Protein AF-A0A936SJF3-F1 (afdb_monomer_lite)

Radius of gyration: 17.52 Å; chains: 1; bounding box: 38×44×36 Å

pLDDT: mean 81.4, std 14.0, range [30.28, 96.19]

Structure (mmCIF, N/CA/C/O backbone):
data_AF-A0A936SJF3-F1
#
_entry.id   AF-A0A936SJF3-F1
#
loop_
_atom_site.group_PDB
_atom_site.id
_atom_site.type_symbol
_atom_site.label_atom_id
_atom_site.label_alt_id
_atom_site.label_comp_id
_atom_site.label_asym_id
_atom_site.label_entity_id
_atom_site.label_seq_id
_atom_site.pdbx_PDB_ins_code
_atom_site.Cartn_x
_atom_site.Cartn_y
_atom_site.Cartn_z
_atom_site.occupancy
_atom_site.B_iso_or_equiv
_atom_site.auth_seq_id
_atom_site.auth_comp_id
_atom_site.auth_asym_id
_atom_site.auth_atom_id
_atom_site.pdbx_PDB_model_num
ATOM 1 N N . MET A 1 1 ? -18.896 26.587 4.505 1.00 31.50 1 MET A N 1
ATOM 2 C CA . MET A 1 1 ? -19.471 25.256 4.791 1.00 31.50 1 MET A CA 1
ATOM 3 C C . MET A 1 1 ? -19.386 24.424 3.521 1.00 31.50 1 MET A C 1
ATOM 5 O O . MET A 1 1 ? -20.213 24.621 2.646 1.00 31.50 1 MET A O 1
ATOM 9 N N . ASN A 1 2 ? -18.378 23.556 3.400 1.00 30.28 2 ASN A N 1
ATOM 10 C CA . ASN A 1 2 ? -18.338 22.512 2.372 1.00 30.28 2 ASN A CA 1
ATOM 11 C C . ASN A 1 2 ? -18.567 21.180 3.083 1.00 30.28 2 ASN A C 1
ATOM 13 O O . ASN A 1 2 ? -17.632 20.561 3.577 1.00 30.28 2 ASN A O 1
ATOM 17 N N . THR A 1 3 ? -19.829 20.779 3.193 1.00 36.16 3 THR A N 1
ATOM 18 C CA . THR A 1 3 ? -20.224 19.431 3.602 1.00 36.16 3 THR A CA 1
ATOM 19 C C . THR A 1 3 ? -19.995 18.486 2.426 1.00 36.16 3 THR A C 1
ATOM 21 O O . THR A 1 3 ? -20.942 18.083 1.754 1.00 36.16 3 THR A O 1
ATOM 24 N N . GLU A 1 4 ? -18.743 18.139 2.138 1.00 45.94 4 GLU A N 1
ATOM 25 C CA . GLU A 1 4 ? -18.493 16.900 1.409 1.00 45.94 4 GLU A CA 1
ATOM 26 C C . GLU A 1 4 ? -18.591 15.764 2.426 1.00 45.94 4 GLU A C 1
ATOM 28 O O . GLU A 1 4 ? -17.613 15.376 3.058 1.00 45.94 4 GLU A O 1
ATOM 33 N N . THR A 1 5 ? -19.797 15.222 2.615 1.00 46.81 5 THR A N 1
ATOM 34 C CA . THR A 1 5 ? -19.944 13.845 3.096 1.00 46.81 5 THR A CA 1
ATOM 35 C C . THR A 1 5 ? -19.202 12.962 2.102 1.00 46.81 5 THR A C 1
ATOM 37 O O . THR A 1 5 ? -19.751 12.602 1.059 1.00 46.81 5 THR A O 1
ATOM 40 N N . GLY A 1 6 ? -17.920 12.713 2.374 1.00 57.00 6 GLY A N 1
ATOM 41 C CA . GLY A 1 6 ? -17.017 12.030 1.463 1.00 57.00 6 GLY A CA 1
ATOM 42 C C . GLY A 1 6 ? -17.591 10.671 1.103 1.00 57.00 6 GLY A C 1
ATOM 43 O O . GLY A 1 6 ? -17.626 9.751 1.923 1.00 57.00 6 GLY A O 1
ATOM 44 N N . LYS A 1 7 ? -18.074 10.532 -0.132 1.00 72.25 7 LYS A N 1
ATOM 45 C CA . LYS A 1 7 ? -18.471 9.235 -0.660 1.00 72.25 7 LYS A CA 1
ATOM 46 C C . LYS A 1 7 ? -17.202 8.394 -0.726 1.00 72.25 7 LYS A C 1
ATOM 48 O O . LYS A 1 7 ? -16.314 8.684 -1.522 1.00 72.25 7 LYS A O 1
ATOM 53 N N . LEU A 1 8 ? -17.118 7.357 0.112 1.00 75.00 8 LEU A N 1
ATOM 54 C CA . LEU A 1 8 ? 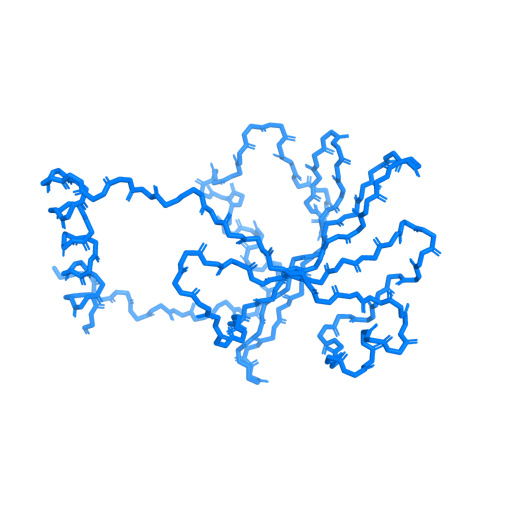-16.037 6.382 -0.007 1.00 75.00 8 LEU A CA 1
ATOM 55 C C . LEU A 1 8 ? -16.009 5.858 -1.452 1.00 75.00 8 LEU A C 1
ATOM 57 O O . LEU A 1 8 ? -17.088 5.568 -1.995 1.00 75.00 8 LEU A O 1
ATOM 61 N N . PRO A 1 9 ? -14.824 5.737 -2.067 1.00 80.56 9 PRO A N 1
ATOM 62 C CA . PRO A 1 9 ? -14.704 5.244 -3.430 1.00 80.56 9 PRO A CA 1
ATOM 63 C C . PRO A 1 9 ? -15.291 3.831 -3.548 1.00 80.56 9 PRO A C 1
ATOM 65 O O . PRO A 1 9 ? -15.347 3.070 -2.582 1.00 80.56 9 PRO A O 1
ATOM 68 N N . GLY A 1 10 ? -15.779 3.478 -4.733 1.00 83.31 10 GLY A N 1
ATOM 69 C CA . GLY A 1 10 ? -16.343 2.162 -5.015 1.00 83.31 10 GLY A CA 1
ATOM 70 C C . GLY A 1 10 ? -15.296 1.114 -5.389 1.00 83.31 10 GLY A C 1
ATOM 71 O O . GLY A 1 10 ? -15.541 -0.074 -5.212 1.00 83.31 10 GLY A O 1
ATOM 72 N N . SER A 1 11 ? -14.133 1.526 -5.906 1.00 86.62 11 SER A N 1
ATOM 73 C CA . SER A 1 11 ? -13.095 0.610 -6.400 1.00 86.62 11 SER A CA 1
ATOM 74 C C . SER A 1 11 ? -11.712 1.264 -6.489 1.00 86.62 11 SER A C 1
ATOM 76 O O . SER A 1 11 ? -11.588 2.490 -6.487 1.00 86.62 11 SER A O 1
ATOM 78 N N . VAL A 1 12 ? -10.667 0.444 -6.656 1.00 87.19 12 VAL A N 1
ATOM 79 C CA . VAL A 1 12 ? -9.304 0.912 -6.984 1.00 87.19 12 VAL A CA 1
ATOM 80 C C . VAL A 1 12 ? -9.289 1.732 -8.282 1.00 87.19 12 VAL A C 1
ATOM 82 O O . VAL A 1 12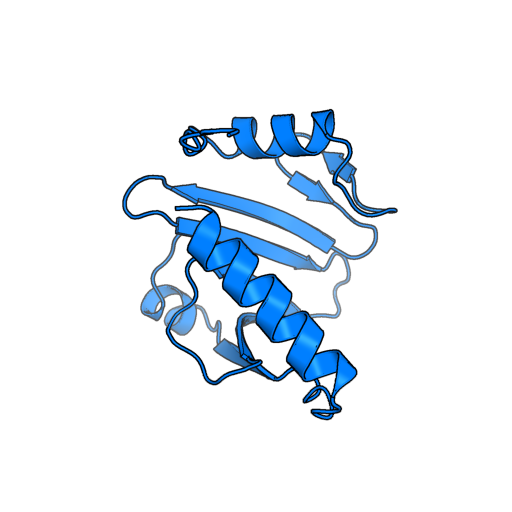 ? -8.605 2.753 -8.359 1.00 87.19 12 VAL A O 1
ATOM 85 N N . ALA A 1 13 ? -10.078 1.343 -9.287 1.00 86.88 13 ALA A N 1
ATOM 86 C CA . ALA A 1 13 ? -10.192 2.079 -10.548 1.00 86.88 13 ALA A CA 1
ATOM 87 C C . ALA A 1 13 ? -10.747 3.499 -10.339 1.00 86.88 13 ALA A C 1
ATOM 89 O O . ALA A 1 13 ? -10.273 4.461 -10.940 1.00 86.88 13 ALA A O 1
ATOM 90 N N . GLU A 1 14 ? -11.720 3.661 -9.439 1.00 86.69 14 GLU A N 1
ATOM 91 C CA . GLU A 1 14 ? -12.253 4.980 -9.098 1.00 86.69 14 GLU A CA 1
ATOM 92 C C . GLU A 1 14 ? -11.213 5.845 -8.371 1.00 86.69 14 GLU A C 1
ATOM 94 O O . GLU A 1 14 ? -11.046 7.014 -8.723 1.00 86.69 14 GLU A O 1
ATOM 99 N N . ILE A 1 15 ? -10.471 5.261 -7.421 1.00 85.69 15 ILE A N 1
ATOM 100 C CA . ILE A 1 15 ? -9.383 5.940 -6.695 1.00 85.69 15 ILE A CA 1
ATOM 101 C C . ILE A 1 15 ? -8.321 6.443 -7.675 1.00 85.69 15 ILE A C 1
ATOM 103 O O . ILE A 1 15 ? -7.995 7.628 -7.699 1.00 85.69 15 ILE A O 1
ATOM 107 N N . THR A 1 16 ? -7.796 5.548 -8.508 1.00 83.88 16 THR A N 1
ATOM 108 C CA . THR A 1 16 ? -6.718 5.862 -9.456 1.00 83.88 16 THR A CA 1
ATOM 109 C C . THR A 1 16 ? -7.150 6.898 -10.491 1.00 83.88 16 THR A C 1
ATOM 111 O O . THR A 1 16 ? -6.407 7.844 -10.751 1.00 83.88 16 THR A O 1
ATOM 114 N N . ARG A 1 17 ? -8.380 6.804 -11.011 1.00 85.12 17 ARG A N 1
ATOM 115 C CA . ARG A 1 17 ? -8.953 7.809 -11.918 1.00 85.12 17 ARG A CA 1
ATOM 116 C C . ARG A 1 17 ? -9.038 9.194 -11.271 1.00 85.12 17 ARG A C 1
ATOM 118 O O . ARG A 1 17 ? -8.697 10.184 -11.923 1.00 85.12 17 ARG A O 1
ATOM 125 N N . HIS A 1 18 ? -9.481 9.288 -10.015 1.00 85.06 18 HIS A N 1
ATOM 126 C CA . HIS A 1 18 ? -9.557 10.574 -9.313 1.00 85.06 18 HIS A CA 1
ATOM 127 C C . HIS A 1 18 ? -8.170 11.171 -9.061 1.00 85.06 18 HIS A C 1
ATOM 129 O O . HIS A 1 18 ? -7.960 12.346 -9.352 1.00 85.06 18 HIS A O 1
ATOM 135 N N . LEU A 1 19 ? -7.206 10.363 -8.615 1.00 83.75 19 LEU A N 1
ATOM 136 C CA . LEU A 1 19 ? -5.821 10.799 -8.417 1.00 83.75 19 LEU A CA 1
ATOM 137 C C . LEU A 1 19 ? -5.172 11.300 -9.720 1.00 83.75 19 LEU A C 1
ATOM 139 O O . LEU A 1 19 ? -4.512 12.341 -9.719 1.00 83.75 19 LEU A O 1
ATOM 143 N N . ALA A 1 20 ? -5.402 10.600 -10.838 1.00 82.31 20 ALA A N 1
ATOM 144 C CA . ALA A 1 20 ? -4.926 11.010 -12.158 1.00 82.31 20 ALA A CA 1
ATOM 145 C C . ALA A 1 20 ? -5.549 12.341 -12.604 1.00 82.31 20 ALA A C 1
ATOM 147 O O . ALA A 1 20 ? -4.838 13.248 -13.035 1.00 82.31 20 ALA A O 1
ATOM 148 N N . THR A 1 21 ? -6.871 12.475 -12.456 1.00 85.62 21 THR A N 1
ATOM 149 C CA . THR A 1 21 ? -7.614 13.689 -12.839 1.00 85.62 21 THR A CA 1
ATOM 150 C C . THR A 1 21 ? -7.160 14.899 -12.025 1.00 85.62 21 THR A C 1
ATOM 152 O O . THR A 1 21 ? -6.960 15.978 -12.578 1.00 85.62 21 THR A O 1
ATOM 155 N N . ALA A 1 22 ? -6.935 14.707 -10.724 1.00 85.88 22 ALA A N 1
ATOM 156 C CA . ALA A 1 22 ? -6.477 15.752 -9.817 1.00 85.88 22 ALA A CA 1
ATOM 157 C C . ALA A 1 22 ? -4.971 16.060 -9.938 1.00 85.88 22 ALA A C 1
ATOM 159 O O . ALA A 1 22 ? -4.490 16.986 -9.292 1.00 85.88 22 ALA A O 1
ATOM 160 N N . ARG A 1 23 ? -4.224 15.311 -10.769 1.00 83.75 23 ARG A N 1
ATOM 161 C CA . ARG A 1 23 ? -2.768 15.453 -10.964 1.00 83.75 23 ARG A CA 1
ATOM 162 C C . ARG A 1 23 ? -1.986 15.380 -9.648 1.00 83.75 23 ARG A C 1
ATOM 164 O O . ARG A 1 23 ? -1.022 16.110 -9.448 1.00 83.75 23 ARG A O 1
ATOM 171 N N . LEU A 1 24 ? -2.407 14.478 -8.762 1.00 83.62 24 LEU A N 1
ATOM 172 C CA . LEU A 1 24 ? -1.835 14.319 -7.420 1.00 83.62 24 LEU A CA 1
ATOM 173 C C . LEU A 1 24 ? -0.666 13.326 -7.365 1.00 83.62 24 LEU A C 1
ATOM 175 O O . LEU A 1 24 ? -0.176 13.018 -6.281 1.00 83.62 24 LEU A O 1
ATOM 179 N N . LEU A 1 25 ? -0.225 12.796 -8.509 1.00 81.94 25 LEU A N 1
ATOM 180 C CA . LEU A 1 25 ? 0.952 11.938 -8.535 1.00 81.94 25 LEU A CA 1
ATOM 181 C C . LEU A 1 25 ? 2.232 12.766 -8.354 1.00 81.94 25 LEU A C 1
ATOM 183 O O . LEU A 1 25 ? 2.410 13.767 -9.053 1.00 81.94 25 LEU A O 1
ATOM 187 N N . PRO A 1 26 ? 3.149 12.331 -7.473 1.00 81.38 26 PRO A N 1
ATOM 188 C CA . PRO A 1 26 ? 4.482 12.908 -7.396 1.00 81.38 26 PRO A CA 1
ATOM 189 C C . PRO A 1 26 ? 5.232 12.814 -8.737 1.00 81.38 26 PRO A C 1
ATOM 191 O O . PRO A 1 26 ? 4.976 11.899 -9.527 1.00 81.38 26 PRO A O 1
ATOM 194 N N . PRO A 1 27 ? 6.205 13.708 -8.992 1.00 84.19 27 PRO A N 1
ATOM 195 C CA . PRO A 1 27 ? 7.084 13.602 -10.154 1.00 84.19 27 PRO A CA 1
ATOM 196 C C . PRO A 1 27 ? 7.757 12.225 -10.255 1.00 84.19 27 PRO A C 1
ATOM 198 O O . PRO A 1 27 ? 8.167 11.651 -9.248 1.00 84.19 27 PRO A O 1
ATOM 201 N N . GLY A 1 28 ? 7.871 11.691 -11.475 1.00 84.44 28 GLY A N 1
ATOM 202 C CA . GLY A 1 28 ? 8.468 10.372 -11.731 1.00 84.44 28 GLY A CA 1
ATOM 203 C C . GLY A 1 28 ? 7.579 9.179 -11.362 1.00 84.44 28 GLY A C 1
ATOM 204 O O . GLY A 1 28 ? 8.010 8.032 -11.499 1.00 84.44 28 GLY A O 1
ATOM 205 N N . ILE A 1 29 ? 6.344 9.428 -10.912 1.00 86.50 29 ILE A N 1
ATOM 206 C CA . ILE A 1 29 ? 5.327 8.405 -10.682 1.00 86.50 29 ILE A CA 1
ATOM 207 C C . ILE A 1 29 ? 4.260 8.507 -11.772 1.00 86.50 29 ILE A C 1
ATOM 209 O O . ILE A 1 29 ? 3.738 9.583 -12.062 1.00 86.50 29 ILE A O 1
ATOM 213 N N . HIS A 1 30 ? 3.921 7.372 -12.376 1.00 86.75 30 HIS A N 1
ATOM 214 C CA . HIS A 1 30 ? 2.982 7.289 -13.490 1.00 86.75 30 HIS A CA 1
ATOM 215 C C . HIS A 1 30 ? 1.993 6.138 -13.304 1.00 86.75 30 HIS A C 1
ATOM 217 O O . HIS A 1 30 ? 2.279 5.153 -12.625 1.00 86.75 30 HIS A O 1
ATOM 223 N N . TYR A 1 31 ? 0.835 6.236 -13.953 1.00 82.69 31 TYR A N 1
ATOM 224 C CA . TYR A 1 31 ? -0.093 5.115 -14.081 1.00 82.69 31 TYR A CA 1
ATOM 225 C C . TYR A 1 31 ? 0.262 4.255 -15.293 1.00 82.69 31 TYR A C 1
ATOM 227 O O . TYR A 1 31 ? 0.533 4.773 -16.377 1.00 82.69 31 TYR A O 1
ATOM 235 N N . LYS A 1 32 ? 0.190 2.934 -15.127 1.00 77.12 32 LYS A N 1
ATOM 236 C CA . LYS A 1 32 ? 0.207 1.956 -16.214 1.00 77.12 32 LYS A CA 1
ATOM 237 C C . LYS A 1 32 ? -0.921 0.951 -15.995 1.00 77.12 32 LYS A C 1
ATOM 239 O O . LYS A 1 32 ? -0.802 0.036 -15.177 1.00 77.12 32 LYS A O 1
ATOM 244 N N . THR A 1 33 ? -2.015 1.145 -16.727 1.00 70.06 33 THR A N 1
ATOM 245 C CA . THR A 1 33 ? -3.252 0.360 -16.601 1.00 70.06 33 THR A CA 1
ATOM 246 C C . THR A 1 33 ? -3.796 0.422 -15.165 1.00 70.06 33 THR A C 1
ATOM 248 O O . THR A 1 33 ? -4.303 1.465 -14.769 1.00 70.06 33 THR A O 1
ATOM 251 N N . GLU A 1 34 ? -3.633 -0.638 -14.367 1.00 68.00 34 GLU A N 1
ATOM 252 C CA . GLU A 1 34 ? -4.098 -0.736 -12.971 1.00 68.00 34 GLU A CA 1
ATOM 253 C C . GLU A 1 34 ? -2.959 -0.647 -11.943 1.00 68.00 34 GLU A C 1
ATOM 255 O O . GLU A 1 34 ? -3.164 -0.834 -10.747 1.00 68.00 34 GLU A O 1
ATOM 260 N N . THR A 1 35 ? -1.738 -0.365 -12.400 1.00 77.19 35 THR A N 1
ATOM 261 C CA . THR A 1 35 ? -0.556 -0.263 -11.538 1.00 77.19 35 THR A CA 1
ATOM 262 C C . THR A 1 35 ? -0.016 1.154 -11.523 1.00 77.19 35 THR A C 1
ATOM 264 O O . THR A 1 35 ? -0.016 1.851 -12.540 1.00 77.19 35 THR A O 1
ATOM 267 N N . ILE A 1 36 ? 0.467 1.580 -10.361 1.00 87.69 36 ILE A N 1
ATOM 268 C CA . ILE A 1 36 ? 1.271 2.793 -10.245 1.00 87.69 36 ILE A CA 1
ATOM 269 C C . ILE A 1 36 ? 2.730 2.371 -10.399 1.00 87.69 36 ILE A C 1
ATOM 271 O O . ILE A 1 36 ? 3.146 1.336 -9.887 1.00 87.69 36 ILE A O 1
ATOM 275 N N . VAL A 1 37 ? 3.523 3.141 -11.129 1.00 90.31 37 VAL A N 1
ATOM 276 C CA . VAL A 1 37 ? 4.924 2.826 -11.397 1.00 90.31 37 VAL A CA 1
ATOM 277 C C . VAL A 1 37 ? 5.799 4.033 -11.124 1.00 90.31 37 VAL A C 1
ATOM 279 O O . VAL A 1 37 ? 5.430 5.157 -11.444 1.00 90.31 37 VAL A O 1
ATOM 282 N N . SER A 1 38 ? 6.976 3.784 -10.570 1.00 89.69 38 SER A N 1
ATOM 283 C CA . SER A 1 38 ? 8.100 4.711 -10.571 1.00 89.69 38 SER A CA 1
ATOM 284 C C . SER A 1 38 ? 9.304 4.053 -11.246 1.00 89.69 38 SER A C 1
ATOM 286 O O . SER A 1 38 ? 9.258 2.875 -11.630 1.00 89.69 38 SER A O 1
ATOM 288 N N . GLU A 1 39 ? 10.394 4.807 -11.374 1.00 88.94 39 GLU A N 1
ATOM 289 C CA . GLU A 1 39 ? 11.691 4.284 -11.815 1.00 88.94 39 GLU A CA 1
ATOM 290 C C . GLU A 1 39 ? 12.184 3.129 -10.927 1.00 88.94 39 GLU A C 1
ATOM 292 O O . GLU A 1 39 ? 12.763 2.165 -11.422 1.00 88.94 39 GLU A O 1
ATOM 297 N N . GLN A 1 40 ? 11.902 3.190 -9.623 1.00 88.94 40 GLN A N 1
ATOM 298 C CA . GLN A 1 40 ? 12.437 2.246 -8.638 1.00 88.94 40 GLN A CA 1
ATOM 299 C C . GLN A 1 40 ? 11.475 1.106 -8.301 1.00 88.94 40 GLN A C 1
ATOM 301 O O . GLN A 1 40 ? 11.925 0.008 -7.975 1.00 88.94 40 GLN A O 1
ATOM 306 N N . SER A 1 41 ? 10.162 1.328 -8.412 1.00 91.12 41 SER A N 1
ATOM 307 C CA . SER A 1 41 ? 9.163 0.385 -7.906 1.00 91.12 41 SER A CA 1
ATOM 308 C C . SER A 1 41 ? 7.929 0.281 -8.796 1.00 91.12 41 SER A C 1
ATOM 310 O O . SER A 1 41 ? 7.566 1.187 -9.546 1.00 91.12 41 SER A O 1
ATOM 312 N N . THR A 1 42 ? 7.253 -0.857 -8.694 1.00 93.00 42 THR A N 1
ATOM 313 C CA . THR A 1 42 ? 5.856 -1.010 -9.105 1.00 93.00 42 THR A CA 1
ATOM 314 C C . THR A 1 42 ? 5.002 -1.063 -7.852 1.00 93.00 42 THR A C 1
ATOM 316 O O . THR A 1 42 ? 5.362 -1.731 -6.889 1.00 93.00 42 THR A O 1
ATOM 319 N N . PHE A 1 43 ? 3.877 -0.368 -7.864 1.00 92.19 43 PHE A N 1
ATOM 320 C CA . PHE A 1 43 ? 2.949 -0.302 -6.754 1.00 92.19 43 PHE A CA 1
ATOM 321 C C . PHE A 1 43 ? 1.632 -0.958 -7.158 1.00 92.19 43 PHE A C 1
ATOM 323 O O . PHE A 1 43 ? 1.026 -0.603 -8.176 1.00 92.19 43 PHE A O 1
ATOM 330 N N . GLN A 1 44 ? 1.196 -1.912 -6.345 1.00 92.38 44 GLN A N 1
ATOM 331 C CA . GLN A 1 44 ? -0.109 -2.548 -6.445 1.00 92.38 44 GLN A CA 1
ATOM 332 C C . GLN A 1 44 ? -1.007 -2.006 -5.338 1.00 92.38 44 GLN A C 1
ATOM 334 O O . GLN A 1 44 ? -0.566 -1.826 -4.201 1.00 92.38 44 GLN A O 1
ATOM 339 N N . LEU A 1 45 ? -2.260 -1.726 -5.686 1.00 91.69 45 LEU A N 1
ATOM 340 C CA . LEU A 1 45 ? -3.252 -1.191 -4.765 1.00 91.69 45 LEU A CA 1
ATOM 341 C C . LEU A 1 45 ? -4.343 -2.228 -4.529 1.00 91.69 45 LEU A C 1
ATOM 343 O O . LEU A 1 45 ? -4.872 -2.792 -5.486 1.00 91.69 45 LEU A O 1
ATOM 347 N N . ALA A 1 46 ? -4.734 -2.411 -3.274 1.00 92.81 46 ALA A N 1
ATOM 348 C CA . ALA A 1 46 ? -5.959 -3.121 -2.933 1.00 92.81 46 ALA A CA 1
ATOM 349 C C . ALA A 1 46 ? -6.872 -2.218 -2.110 1.00 92.81 46 ALA A C 1
ATOM 351 O O . ALA A 1 46 ? -6.417 -1.417 -1.295 1.00 92.81 46 ALA A O 1
ATOM 352 N N . TYR A 1 47 ? -8.176 -2.339 -2.333 1.00 91.88 47 TYR A N 1
ATOM 353 C CA . TYR A 1 47 ? -9.181 -1.562 -1.623 1.00 91.88 47 TYR A CA 1
ATOM 354 C C . TYR A 1 47 ? -10.415 -2.419 -1.361 1.00 91.88 47 TYR A C 1
ATOM 356 O O . TYR A 1 47 ? -10.929 -3.076 -2.267 1.00 91.88 47 TYR A O 1
ATOM 364 N N . ARG A 1 48 ? -10.919 -2.361 -0.131 1.00 90.12 48 ARG A N 1
ATOM 365 C CA . ARG A 1 48 ? -12.212 -2.905 0.275 1.00 90.12 48 ARG A CA 1
ATOM 366 C C . ARG A 1 48 ? -12.949 -1.858 1.094 1.00 90.12 48 ARG A C 1
ATOM 368 O O . ARG A 1 48 ? -12.370 -1.216 1.964 1.00 90.12 48 ARG A O 1
ATOM 375 N N . ARG A 1 49 ? -14.245 -1.710 0.827 1.00 87.00 49 ARG A N 1
ATOM 376 C CA . ARG A 1 49 ? -15.099 -0.733 1.509 1.00 87.00 49 ARG A CA 1
ATOM 377 C C . ARG A 1 49 ? -15.529 -1.179 2.908 1.00 87.00 49 ARG A C 1
ATOM 379 O O . ARG A 1 49 ? -15.597 -0.335 3.790 1.00 87.00 49 ARG A O 1
ATOM 386 N N . GLU A 1 50 ? -15.813 -2.470 3.095 1.00 85.25 50 GLU A N 1
ATOM 387 C CA . GLU A 1 50 ? -16.353 -3.023 4.345 1.00 85.25 50 GLU A CA 1
ATOM 388 C C . GLU A 1 50 ? -15.666 -4.359 4.724 1.00 85.25 50 GLU A C 1
ATOM 390 O O . GLU A 1 50 ? -15.746 -5.314 3.946 1.00 85.25 50 GLU A O 1
ATOM 395 N N . PRO A 1 51 ? -14.964 -4.442 5.875 1.00 86.06 51 PRO A N 1
ATOM 396 C CA . PRO A 1 51 ? -14.472 -3.289 6.628 1.00 86.06 51 PRO A CA 1
ATOM 397 C C . PRO A 1 51 ? -13.513 -2.473 5.755 1.00 86.06 51 PRO A C 1
ATOM 399 O O . PRO A 1 51 ? -12.805 -3.043 4.908 1.00 86.06 51 PRO A O 1
ATOM 402 N N . LEU A 1 52 ? -13.504 -1.153 5.962 1.00 86.12 52 LEU A N 1
ATOM 403 C CA . LEU A 1 52 ? -12.659 -0.228 5.212 1.00 86.12 52 LEU A CA 1
ATOM 404 C C . LEU A 1 52 ? -11.197 -0.657 5.331 1.00 86.12 52 LEU A C 1
ATOM 406 O O . LEU A 1 52 ? -10.627 -0.669 6.420 1.00 86.12 52 LEU A O 1
ATOM 410 N N . SER A 1 53 ? -10.602 -1.014 4.200 1.00 90.31 53 SER A N 1
ATOM 411 C CA . SER A 1 53 ? -9.214 -1.436 4.130 1.00 90.31 53 SER A CA 1
ATOM 412 C C . SER A 1 53 ? -8.595 -0.995 2.815 1.00 90.31 53 SER A C 1
ATOM 414 O O . SER A 1 53 ? -9.201 -1.116 1.750 1.00 90.31 53 SER A O 1
ATOM 416 N N . PHE A 1 54 ? -7.382 -0.474 2.900 1.00 91.25 54 PHE A N 1
ATOM 417 C CA . PHE A 1 54 ? -6.595 -0.038 1.763 1.00 91.25 54 PHE A CA 1
ATOM 418 C C . PHE A 1 54 ? -5.164 -0.537 1.927 1.00 91.25 54 PHE A C 1
ATOM 420 O O . PHE A 1 54 ? -4.579 -0.409 3.001 1.00 91.25 54 PHE A O 1
ATOM 427 N N . GLU A 1 55 ? -4.604 -1.103 0.867 1.00 93.69 55 GLU A N 1
ATOM 428 C CA . GLU A 1 55 ? -3.237 -1.604 0.851 1.00 93.69 55 GLU A CA 1
ATOM 429 C C . GLU A 1 55 ? -2.448 -0.999 -0.297 1.00 93.69 55 GLU A C 1
ATOM 431 O O . GLU A 1 55 ? -2.954 -0.859 -1.413 1.00 93.69 55 GLU A O 1
ATOM 436 N N . VAL A 1 56 ? -1.182 -0.701 -0.018 1.00 93.50 56 VAL A N 1
ATOM 437 C CA . VAL A 1 56 ? -0.194 -0.308 -1.020 1.00 93.50 56 VAL A CA 1
ATOM 438 C C . VAL A 1 56 ? 0.981 -1.262 -0.912 1.00 93.50 56 VAL A C 1
ATOM 440 O O . VAL A 1 56 ? 1.732 -1.217 0.062 1.00 93.50 56 VAL A O 1
ATOM 443 N N . LEU A 1 57 ? 1.141 -2.116 -1.917 1.00 94.75 57 LEU A N 1
ATOM 444 C CA . LEU A 1 57 ? 2.280 -3.012 -2.054 1.00 94.75 57 LEU A CA 1
ATOM 445 C C . LEU A 1 57 ? 3.292 -2.391 -3.018 1.00 94.75 57 LEU A C 1
ATOM 447 O O . LEU A 1 57 ? 3.023 -2.287 -4.211 1.00 94.75 57 LEU A O 1
ATOM 451 N N . ALA A 1 58 ? 4.456 -2.006 -2.512 1.00 94.62 58 ALA A N 1
ATOM 452 C CA . ALA A 1 58 ? 5.595 -1.552 -3.293 1.00 94.62 58 ALA A CA 1
ATOM 453 C C . ALA A 1 58 ? 6.548 -2.722 -3.570 1.00 94.62 58 ALA A C 1
ATOM 455 O O . ALA A 1 58 ? 7.081 -3.346 -2.652 1.00 94.62 58 ALA A O 1
ATOM 456 N N . ILE A 1 59 ? 6.782 -2.992 -4.851 1.00 94.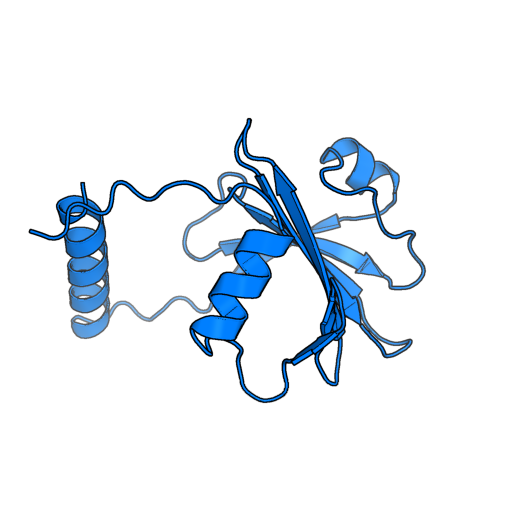25 59 ILE A N 1
ATOM 457 C CA . ILE A 1 59 ? 7.657 -4.052 -5.346 1.00 94.25 59 ILE A CA 1
ATOM 458 C C . ILE A 1 59 ? 8.845 -3.380 -6.040 1.00 94.25 59 ILE A C 1
ATOM 460 O O . ILE A 1 59 ? 8.631 -2.702 -7.053 1.00 94.25 59 ILE A O 1
ATOM 464 N N . PRO A 1 60 ? 10.084 -3.551 -5.548 1.00 93.75 60 PRO A N 1
ATOM 465 C CA . PRO A 1 60 ? 11.256 -2.980 -6.197 1.00 93.75 60 PRO A CA 1
ATOM 466 C C . PRO A 1 60 ? 11.454 -3.597 -7.588 1.00 93.75 60 PRO A C 1
ATOM 468 O O . PRO A 1 60 ? 11.231 -4.792 -7.804 1.00 93.75 60 PRO A O 1
ATOM 471 N N . ARG A 1 61 ? 11.869 -2.770 -8.551 1.00 90.19 61 ARG A N 1
ATOM 472 C CA . ARG A 1 61 ? 12.215 -3.213 -9.911 1.00 90.19 61 ARG A CA 1
ATOM 473 C C . ARG A 1 61 ? 13.593 -3.871 -9.971 1.00 90.19 61 ARG A C 1
ATOM 475 O O . ARG A 1 61 ? 13.805 -4.730 -10.821 1.00 90.19 61 ARG A O 1
ATOM 482 N N . SER A 1 62 ? 14.505 -3.473 -9.086 1.00 86.69 62 SER A N 1
ATOM 483 C CA . SER A 1 62 ? 15.841 -4.053 -8.941 1.00 86.69 62 SER A CA 1
ATOM 484 C C . SER A 1 62 ? 15.811 -5.385 -8.198 1.00 86.69 62 SER A C 1
ATOM 486 O O . SER A 1 62 ? 14.975 -5.612 -7.328 1.00 86.69 62 SER A O 1
ATOM 488 N N . ASP A 1 63 ? 16.753 -6.282 -8.502 1.00 81.69 63 ASP A N 1
ATOM 489 C CA . ASP A 1 63 ? 16.946 -7.555 -7.770 1.00 81.69 63 ASP A CA 1
ATOM 490 C C . ASP A 1 63 ? 17.408 -7.335 -6.325 1.00 81.69 63 ASP A C 1
ATOM 492 O O . ASP A 1 63 ? 17.284 -8.215 -5.480 1.00 81.69 63 ASP A O 1
ATOM 496 N N . GLN A 1 64 ? 17.886 -6.127 -6.041 1.00 80.00 64 GLN A N 1
ATOM 497 C CA . GLN A 1 64 ? 18.253 -5.659 -4.717 1.00 80.00 64 GLN A CA 1
ATOM 498 C C . GLN A 1 64 ? 17.081 -4.885 -4.106 1.00 80.00 64 GLN A C 1
ATOM 500 O O . GLN A 1 64 ? 16.567 -3.959 -4.736 1.00 80.00 64 GLN A O 1
ATOM 505 N N . GLY A 1 65 ? 16.672 -5.244 -2.888 1.00 85.06 65 GLY A N 1
ATOM 506 C CA . GLY A 1 65 ? 15.678 -4.503 -2.107 1.00 85.06 65 GLY A CA 1
ATOM 507 C C . GLY A 1 65 ? 14.557 -5.360 -1.520 1.00 85.06 65 GLY A C 1
ATOM 508 O O . GLY A 1 65 ? 14.373 -6.529 -1.869 1.00 85.06 65 GLY A O 1
ATOM 509 N N . SER A 1 66 ? 13.798 -4.742 -0.619 1.00 93.19 66 SER A N 1
ATOM 510 C CA . SER A 1 66 ? 12.638 -5.347 0.031 1.00 93.19 66 SER A CA 1
ATOM 511 C C . SER A 1 66 ? 11.335 -4.907 -0.631 1.00 93.19 66 SER A C 1
ATOM 513 O O . SER A 1 66 ? 11.188 -3.769 -1.074 1.00 93.19 66 SER A O 1
ATOM 515 N N . GLN A 1 67 ? 10.371 -5.816 -0.655 1.00 95.75 67 GLN A N 1
ATOM 516 C CA . GLN A 1 67 ? 8.968 -5.526 -0.903 1.00 95.75 67 GLN A CA 1
ATOM 517 C C . GLN A 1 67 ? 8.361 -4.926 0.366 1.00 95.75 67 GLN A C 1
ATOM 519 O O . GLN A 1 67 ? 8.602 -5.433 1.465 1.00 95.75 67 GLN A O 1
ATOM 524 N N . LEU A 1 68 ? 7.573 -3.864 0.213 1.00 95.75 68 LEU A N 1
ATOM 525 C CA . LEU A 1 68 ? 6.945 -3.147 1.323 1.00 95.75 68 LEU A CA 1
ATOM 526 C C . LEU A 1 68 ? 5.432 -3.152 1.146 1.00 95.75 68 LEU A C 1
ATOM 528 O O . LEU A 1 68 ? 4.940 -2.816 0.075 1.00 95.75 68 LEU A O 1
ATOM 532 N N . LEU A 1 69 ? 4.689 -3.485 2.194 1.00 96.06 69 LEU A N 1
ATOM 533 C CA . LEU A 1 69 ? 3.231 -3.472 2.197 1.00 96.06 69 LEU A CA 1
ATOM 534 C C . LEU A 1 69 ? 2.724 -2.564 3.318 1.00 96.06 69 LEU A C 1
ATOM 536 O O . LEU A 1 69 ? 2.887 -2.854 4.505 1.00 96.06 69 LEU A O 1
ATOM 540 N N . PHE A 1 70 ? 2.081 -1.471 2.923 1.00 93.62 70 PHE A N 1
ATOM 541 C CA . PHE A 1 70 ? 1.408 -0.533 3.816 1.00 93.62 70 PHE A CA 1
ATOM 542 C C . PHE A 1 70 ? -0.082 -0.856 3.873 1.00 93.62 70 PHE A C 1
ATOM 544 O O . PHE A 1 70 ? -0.686 -1.148 2.840 1.00 93.62 70 PHE A O 1
ATOM 551 N N . ARG A 1 71 ? -0.680 -0.780 5.065 1.00 91.81 71 ARG A N 1
ATOM 552 C CA . ARG A 1 71 ? -2.104 -1.065 5.293 1.00 91.81 71 ARG A CA 1
ATOM 553 C C . ARG A 1 71 ? -2.785 0.086 6.000 1.00 91.81 71 ARG A C 1
ATOM 555 O O . ARG A 1 71 ? -2.237 0.624 6.948 1.00 91.81 71 ARG A O 1
ATOM 562 N N . PHE A 1 72 ? -3.999 0.413 5.589 1.00 87.50 72 PHE A N 1
ATOM 563 C CA . PHE A 1 72 ? -4.807 1.450 6.213 1.00 87.50 72 PHE A CA 1
ATOM 564 C C . PHE A 1 72 ? -6.222 0.922 6.487 1.00 87.50 72 PHE A C 1
ATOM 566 O O . PHE A 1 72 ? -6.804 0.302 5.595 1.00 87.50 72 PHE A O 1
ATOM 573 N N . PRO A 1 73 ? -6.789 1.159 7.684 1.00 83.19 73 PRO A N 1
ATOM 574 C CA . PRO A 1 73 ? -6.138 1.786 8.836 1.00 83.19 73 PRO A CA 1
ATOM 575 C C . PRO A 1 73 ? -4.966 0.940 9.360 1.00 83.19 73 PRO A C 1
ATOM 577 O O . PRO A 1 73 ? -4.995 -0.290 9.301 1.00 83.19 73 PRO A O 1
ATOM 580 N N . LEU A 1 74 ? -3.916 1.616 9.830 1.00 75.69 74 LEU A N 1
ATOM 581 C CA . LEU A 1 74 ? -2.790 0.948 10.474 1.00 75.69 74 LEU A CA 1
ATOM 582 C C . LEU A 1 74 ? -3.245 0.394 11.834 1.00 75.69 74 LEU A C 1
ATOM 584 O O . LEU A 1 74 ? -4.097 1.011 12.483 1.00 75.69 74 LEU A O 1
ATOM 588 N N . PRO A 1 75 ? -2.678 -0.734 12.301 1.00 73.38 75 PRO A N 1
ATOM 589 C CA . PRO A 1 75 ? -2.797 -1.119 13.702 1.00 73.38 75 PRO A CA 1
ATOM 590 C C . PRO A 1 75 ? -2.338 0.031 14.606 1.00 73.38 75 PRO A C 1
ATOM 592 O O . PRO A 1 75 ? -1.513 0.849 14.196 1.00 73.38 75 PRO A O 1
ATOM 595 N N . GLN A 1 76 ? -2.848 0.088 15.839 1.00 71.69 76 GLN A N 1
ATOM 596 C CA . GLN A 1 76 ? -2.373 1.075 16.807 1.00 71.69 76 GLN A CA 1
ATOM 597 C C . GLN A 1 76 ? -0.850 0.972 16.959 1.00 71.69 76 GLN A C 1
ATOM 599 O O . GLN A 1 76 ? -0.312 -0.107 17.209 1.00 71.69 76 GLN A O 1
ATOM 604 N N . SER A 1 77 ? -0.171 2.102 16.791 1.00 72.69 77 SER A N 1
ATOM 605 C CA . SER A 1 77 ? 1.278 2.227 16.892 1.00 72.69 77 SER A CA 1
ATOM 606 C C . SER A 1 77 ? 1.648 3.366 17.831 1.00 72.69 77 SER A C 1
ATOM 608 O O . SER A 1 77 ? 0.822 4.223 18.156 1.00 72.69 77 SER A O 1
ATOM 610 N N . GLU A 1 78 ? 2.910 3.395 18.254 1.00 76.00 78 GLU A N 1
ATOM 611 C CA . GLU A 1 78 ? 3.456 4.546 18.970 1.00 76.00 78 GLU A CA 1
ATOM 612 C C . GLU A 1 78 ? 3.309 5.839 18.140 1.00 76.00 78 GLU A C 1
ATOM 614 O O . GLU A 1 78 ? 3.300 5.786 16.900 1.00 76.00 78 GLU A O 1
ATOM 619 N N . PRO A 1 79 ? 3.239 7.016 18.793 1.00 72.81 79 PRO A N 1
ATOM 620 C CA . PRO A 1 79 ? 3.300 8.298 18.101 1.00 72.81 79 PRO A CA 1
ATOM 621 C C . PRO A 1 79 ? 4.505 8.374 17.154 1.00 72.81 79 PRO A C 1
ATOM 623 O O . PRO A 1 79 ? 5.582 7.858 17.457 1.00 72.81 79 PRO A O 1
ATOM 626 N N . ASN A 1 80 ? 4.327 9.035 16.008 1.00 73.38 80 ASN A N 1
ATOM 627 C CA . ASN A 1 80 ? 5.358 9.212 14.975 1.00 73.38 80 ASN A CA 1
ATOM 628 C C . ASN A 1 80 ? 5.926 7.900 14.406 1.00 73.38 80 ASN A C 1
ATOM 630 O O . ASN A 1 80 ? 7.046 7.878 13.896 1.00 73.38 80 ASN A O 1
ATOM 634 N N . THR A 1 81 ? 5.169 6.806 14.493 1.00 78.56 81 THR A N 1
ATOM 635 C CA . THR A 1 81 ? 5.570 5.507 13.950 1.00 78.56 81 THR A CA 1
ATOM 636 C C . THR A 1 81 ? 4.622 5.080 12.842 1.00 78.56 81 THR A C 1
ATOM 638 O O . THR A 1 81 ? 3.406 5.117 13.005 1.00 78.56 81 THR A O 1
ATOM 641 N N . VAL A 1 82 ? 5.186 4.639 11.721 1.00 85.06 82 VAL A N 1
ATOM 642 C CA . VAL A 1 82 ? 4.459 3.967 10.644 1.00 85.06 82 VAL A CA 1
ATOM 643 C C . VAL A 1 82 ? 4.753 2.474 10.722 1.00 85.06 82 VAL A C 1
ATOM 645 O O . VAL A 1 82 ? 5.915 2.059 10.740 1.00 85.06 82 VAL A O 1
ATOM 648 N N . LEU A 1 83 ? 3.694 1.668 10.751 1.00 90.62 83 LEU A N 1
ATOM 649 C CA . LEU A 1 83 ? 3.788 0.218 10.615 1.00 90.62 83 LEU A CA 1
ATOM 650 C C . LEU A 1 83 ? 3.710 -0.179 9.143 1.00 90.62 83 LEU A C 1
ATOM 652 O O . LEU A 1 83 ? 2.897 0.341 8.383 1.00 90.62 83 LEU A O 1
ATOM 656 N N . TYR A 1 84 ? 4.533 -1.136 8.743 1.00 93.44 84 TYR A N 1
ATOM 657 C CA . TYR A 1 84 ? 4.447 -1.755 7.424 1.00 93.44 84 TYR A CA 1
ATOM 658 C C . TYR A 1 84 ? 4.953 -3.190 7.492 1.00 93.44 84 TYR A C 1
ATOM 660 O O . TYR A 1 84 ? 5.642 -3.581 8.434 1.00 93.44 84 TYR A O 1
ATOM 668 N N . PHE A 1 85 ? 4.601 -3.984 6.492 1.00 95.38 85 PHE A N 1
ATOM 669 C CA . PHE A 1 85 ? 5.135 -5.325 6.324 1.00 95.38 85 PHE A CA 1
ATOM 670 C C . PHE A 1 85 ? 6.276 -5.288 5.315 1.00 95.38 85 PHE A C 1
ATOM 672 O O . PHE A 1 85 ? 6.193 -4.603 4.299 1.00 95.38 85 PHE A O 1
ATOM 679 N N . GLU A 1 86 ? 7.336 -6.033 5.595 1.00 96.19 86 GLU A N 1
ATOM 680 C CA . GLU A 1 86 ? 8.526 -6.124 4.760 1.00 96.19 86 GLU A CA 1
ATOM 6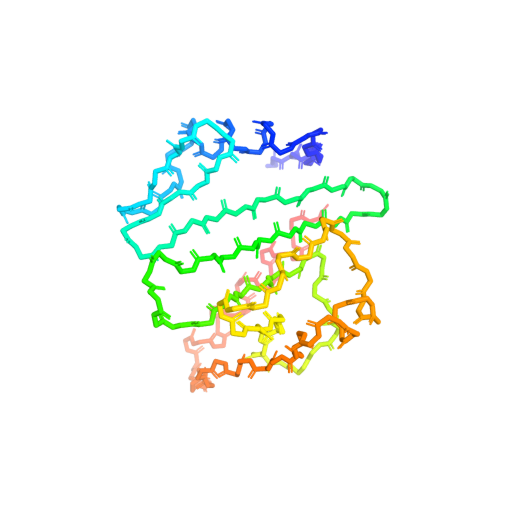81 C C . GLU A 1 86 ? 8.840 -7.588 4.450 1.00 96.19 86 GLU A C 1
ATOM 683 O O . GLU A 1 86 ? 8.844 -8.434 5.349 1.00 96.19 86 GLU A O 1
ATOM 688 N N . ALA A 1 87 ? 9.176 -7.876 3.198 1.00 96.12 87 ALA A N 1
ATOM 689 C CA . ALA A 1 87 ? 9.786 -9.136 2.800 1.00 96.12 87 ALA A CA 1
ATOM 690 C C . ALA A 1 87 ? 10.885 -8.899 1.764 1.00 96.12 87 ALA A C 1
ATOM 692 O O . ALA A 1 87 ? 10.856 -7.921 1.023 1.00 96.12 87 ALA A O 1
ATOM 693 N N . LEU A 1 88 ? 11.848 -9.814 1.676 1.00 92.38 88 LEU A N 1
ATOM 694 C CA . LEU A 1 88 ? 12.816 -9.807 0.579 1.00 92.38 88 LEU A CA 1
ATOM 695 C C . LEU A 1 88 ? 12.107 -10.051 -0.764 1.00 92.38 88 LEU A C 1
ATOM 697 O O . LEU A 1 88 ? 11.016 -10.626 -0.815 1.00 92.38 88 LEU A O 1
ATOM 701 N N . ARG A 1 89 ? 12.718 -9.612 -1.869 1.00 87.88 89 ARG A N 1
ATOM 702 C CA . ARG A 1 89 ? 12.120 -9.718 -3.212 1.00 87.88 89 ARG A CA 1
ATOM 703 C C . ARG A 1 89 ? 11.867 -11.155 -3.683 1.00 87.88 89 ARG A C 1
ATOM 705 O O . ARG A 1 89 ? 10.970 -11.373 -4.487 1.00 87.88 89 ARG A O 1
ATOM 712 N N . ASP A 1 90 ? 12.617 -12.128 -3.174 1.00 87.38 90 ASP A N 1
ATOM 713 C CA . ASP A 1 90 ? 12.444 -13.553 -3.484 1.00 87.38 90 ASP A CA 1
ATOM 714 C C . ASP A 1 90 ? 11.177 -14.162 -2.860 1.00 87.38 90 ASP A C 1
ATOM 716 O O . ASP A 1 90 ? 10.782 -15.274 -3.213 1.00 87.38 90 ASP A O 1
ATOM 720 N N . LYS A 1 91 ? 10.538 -13.464 -1.913 1.00 91.06 91 LYS A N 1
ATOM 721 C CA . LYS A 1 91 ? 9.308 -13.931 -1.274 1.00 91.06 91 LYS A CA 1
ATOM 722 C C . LYS A 1 91 ? 8.099 -13.700 -2.161 1.00 91.06 91 LYS A C 1
ATOM 724 O O . LYS A 1 91 ? 7.998 -12.701 -2.871 1.00 91.06 91 LYS A O 1
ATOM 729 N N . ALA A 1 92 ? 7.159 -14.637 -2.078 1.00 91.19 92 ALA A N 1
ATOM 730 C CA . ALA A 1 92 ? 5.912 -14.555 -2.813 1.00 91.19 92 ALA A CA 1
ATOM 731 C C . ALA A 1 92 ? 5.148 -13.276 -2.444 1.00 91.19 92 ALA A C 1
ATOM 733 O O . ALA A 1 92 ? 5.028 -12.915 -1.267 1.00 91.19 92 ALA A O 1
ATOM 734 N N . ILE A 1 93 ? 4.612 -12.624 -3.474 1.00 92.56 93 ILE A N 1
ATOM 735 C CA . ILE A 1 93 ? 3.671 -11.521 -3.315 1.00 92.56 93 ILE A CA 1
ATOM 736 C C . ILE A 1 93 ? 2.408 -12.083 -2.646 1.00 92.56 93 ILE A C 1
ATOM 738 O O . ILE A 1 93 ? 1.840 -13.056 -3.152 1.00 92.56 93 ILE A O 1
ATOM 742 N N . PRO A 1 94 ? 1.971 -11.517 -1.510 1.00 93.62 94 PRO A N 1
ATOM 743 C CA . PRO A 1 94 ? 0.798 -12.004 -0.809 1.00 93.62 94 PRO A CA 1
ATOM 744 C C . PRO A 1 94 ? -0.468 -11.697 -1.607 1.00 93.62 94 PRO A C 1
ATOM 746 O O . PRO A 1 94 ? -0.522 -10.749 -2.393 1.00 93.62 94 PRO A O 1
ATOM 749 N N . ALA A 1 95 ? -1.522 -12.472 -1.359 1.00 93.75 95 ALA A N 1
ATOM 750 C CA . ALA A 1 95 ? -2.843 -12.115 -1.852 1.00 93.75 95 ALA A CA 1
ATOM 751 C C . ALA A 1 95 ? -3.283 -10.776 -1.234 1.00 93.75 95 ALA A C 1
ATOM 753 O O . ALA A 1 95 ? -2.985 -10.487 -0.068 1.00 93.75 95 ALA A O 1
ATOM 754 N N . ALA A 1 96 ? -4.021 -9.976 -2.004 1.00 92.69 96 ALA A N 1
ATOM 755 C CA . ALA A 1 96 ? -4.600 -8.730 -1.519 1.00 92.69 96 ALA A CA 1
ATOM 756 C C . ALA A 1 96 ? -5.428 -8.969 -0.244 1.00 92.69 96 ALA A C 1
ATOM 758 O O . ALA A 1 96 ? -6.209 -9.918 -0.172 1.00 92.69 96 ALA A O 1
ATOM 759 N N . LEU A 1 97 ? -5.275 -8.088 0.745 1.00 92.12 97 LEU A N 1
ATOM 760 C CA . LEU A 1 97 ? -6.001 -8.103 2.018 1.00 92.12 97 LEU A CA 1
ATOM 761 C C . LEU A 1 97 ? -5.768 -9.367 2.869 1.00 92.12 97 LEU A C 1
ATOM 763 O O . LEU A 1 97 ? -6.627 -9.732 3.675 1.00 92.12 97 LEU A O 1
ATOM 767 N N . SER A 1 98 ? -4.612 -10.027 2.715 1.00 93.31 98 SER A N 1
ATOM 768 C CA . SER A 1 98 ? -4.211 -11.183 3.540 1.00 93.31 98 SER A CA 1
ATOM 769 C C . SER A 1 98 ? -4.200 -10.846 5.039 1.00 93.31 98 SER A C 1
ATOM 771 O O . SER A 1 98 ? -3.910 -9.719 5.430 1.00 93.31 98 SER A O 1
ATOM 773 N N . THR A 1 99 ? -4.430 -11.803 5.930 1.00 91.62 99 THR A N 1
ATOM 774 C CA . THR A 1 99 ? -4.308 -11.545 7.375 1.00 91.62 99 THR A CA 1
ATOM 775 C C . THR A 1 99 ? -2.844 -11.387 7.806 1.00 91.62 99 THR A C 1
ATOM 777 O O . THR A 1 99 ? -1.916 -11.732 7.071 1.00 91.62 99 THR A O 1
ATOM 780 N N . THR A 1 100 ? -2.610 -10.852 9.006 1.00 90.62 100 THR A N 1
ATOM 781 C CA . THR A 1 100 ? -1.257 -10.732 9.582 1.00 90.62 100 THR A CA 1
ATOM 782 C C . THR A 1 100 ? -0.581 -12.098 9.742 1.00 90.62 100 THR A C 1
ATOM 784 O O . THR A 1 100 ? 0.624 -12.226 9.526 1.00 90.62 100 THR A O 1
ATOM 787 N N . GLU A 1 101 ? -1.355 -13.130 10.073 1.00 91.88 101 GLU A N 1
ATOM 788 C CA . GLU A 1 101 ? -0.893 -14.510 10.231 1.00 91.88 101 GLU A CA 1
ATOM 789 C C . GLU A 1 101 ? -0.465 -15.093 8.882 1.00 91.88 101 GLU A C 1
ATOM 791 O O . GLU A 1 101 ? 0.599 -15.698 8.789 1.00 91.88 101 GLU A O 1
ATOM 796 N N . GLN A 1 102 ? -1.243 -14.853 7.819 1.00 93.69 102 GLN A N 1
ATOM 797 C CA . GLN A 1 102 ? -0.910 -15.284 6.455 1.00 93.69 102 GLN A CA 1
ATOM 798 C C . GLN A 1 102 ? 0.361 -14.605 5.929 1.00 93.69 102 GLN A C 1
ATOM 800 O O . GLN A 1 102 ? 1.212 -15.250 5.311 1.00 93.69 102 GLN A O 1
ATOM 805 N N . LEU A 1 103 ? 0.524 -13.310 6.207 1.00 93.56 103 LEU A N 1
ATOM 806 C CA . LEU A 1 103 ? 1.757 -12.589 5.897 1.00 93.56 103 LEU A CA 1
ATOM 807 C C . LEU A 1 103 ? 2.952 -13.163 6.667 1.00 93.56 103 LEU A C 1
ATOM 809 O O . LEU A 1 103 ? 3.985 -13.482 6.080 1.00 93.56 103 LEU A O 1
ATOM 813 N N . SER A 1 104 ? 2.800 -13.366 7.973 1.00 92.12 104 SER A N 1
ATOM 814 C CA . SER A 1 104 ? 3.877 -13.903 8.810 1.00 92.12 104 SER A CA 1
ATOM 815 C C . SER A 1 104 ? 4.278 -15.317 8.375 1.00 92.12 104 SER A C 1
ATOM 817 O O . SER A 1 104 ? 5.467 -15.617 8.264 1.00 92.12 104 SER A O 1
ATOM 819 N N . ALA A 1 105 ? 3.301 -16.165 8.035 1.00 92.62 105 ALA A N 1
ATOM 820 C CA . ALA A 1 105 ? 3.523 -17.511 7.509 1.00 92.62 105 ALA A CA 1
ATOM 821 C C . ALA A 1 105 ? 4.237 -17.521 6.146 1.00 92.62 105 ALA A C 1
ATOM 823 O O . ALA A 1 105 ? 4.956 -18.469 5.840 1.00 92.62 105 ALA A O 1
ATOM 824 N N . SER A 1 106 ? 4.088 -16.464 5.341 1.00 91.31 106 SER A N 1
ATOM 825 C CA . SER A 1 106 ? 4.797 -16.302 4.062 1.00 91.31 106 SER A CA 1
ATOM 826 C C . SER A 1 106 ? 6.162 -15.608 4.198 1.00 91.31 106 SER A C 1
ATOM 828 O O . SER A 1 106 ? 6.827 -15.335 3.198 1.00 91.31 106 SER A O 1
ATOM 830 N N . GLY A 1 107 ? 6.622 -15.366 5.430 1.00 92.50 107 GLY A N 1
ATOM 831 C CA . GLY A 1 107 ? 7.935 -14.790 5.719 1.00 92.50 107 GLY A CA 1
ATOM 832 C C . GLY A 1 107 ? 7.980 -13.262 5.709 1.00 92.50 107 GLY A C 1
ATOM 833 O O . GLY A 1 107 ? 9.075 -12.698 5.784 1.00 92.50 107 GLY A O 1
ATOM 834 N N . TRP A 1 108 ? 6.829 -12.591 5.645 1.00 96.12 108 TRP A N 1
ATOM 835 C CA . TRP A 1 108 ? 6.744 -11.143 5.821 1.00 96.12 108 TRP A CA 1
ATOM 836 C C . TRP A 1 108 ? 6.885 -10.773 7.295 1.00 96.12 108 TRP A C 1
ATOM 838 O O . TRP A 1 108 ? 6.353 -11.439 8.181 1.00 96.12 108 TRP A O 1
ATOM 848 N N . LYS A 1 109 ? 7.598 -9.683 7.567 1.00 94.88 109 LYS A N 1
ATOM 849 C CA . LYS A 1 109 ? 7.859 -9.193 8.923 1.00 94.88 109 LYS A CA 1
ATOM 850 C C . LYS A 1 109 ? 7.219 -7.833 9.123 1.00 94.88 109 LYS A C 1
ATOM 852 O O . LYS A 1 109 ? 7.307 -6.978 8.249 1.00 94.88 109 LYS A O 1
ATOM 857 N N . ILE A 1 110 ? 6.633 -7.611 10.296 1.00 92.56 110 ILE A N 1
ATOM 858 C CA . ILE A 1 110 ? 6.171 -6.279 10.693 1.00 92.56 110 ILE A CA 1
ATOM 859 C C . ILE A 1 110 ? 7.392 -5.427 11.035 1.00 92.56 110 ILE A C 1
ATOM 861 O O . ILE A 1 110 ? 8.253 -5.827 11.823 1.00 92.56 110 ILE A O 1
ATOM 865 N N . ARG A 1 111 ? 7.451 -4.237 10.450 1.00 92.50 111 ARG A N 1
ATOM 866 C CA . ARG A 1 111 ? 8.463 -3.220 10.698 1.00 92.50 111 ARG A CA 1
ATOM 867 C C . ARG A 1 111 ? 7.821 -1.954 11.231 1.00 92.50 111 ARG A C 1
ATOM 869 O O . ARG A 1 111 ? 6.678 -1.631 10.920 1.00 92.50 111 ARG A O 1
ATOM 876 N N . HIS A 1 112 ? 8.609 -1.254 12.034 1.00 90.06 112 HIS A N 1
ATOM 877 C CA . HIS A 1 112 ? 8.260 0.021 12.631 1.00 90.06 112 HIS A CA 1
ATOM 878 C C . HIS A 1 112 ? 9.246 1.037 12.077 1.00 90.06 112 HIS A C 1
ATOM 880 O O . HIS A 1 112 ? 10.448 0.927 12.324 1.00 90.06 112 HIS A O 1
ATOM 886 N N . TRP A 1 113 ? 8.757 2.000 11.305 1.00 86.19 113 TRP A N 1
ATOM 887 C CA . TRP A 1 113 ? 9.551 3.166 10.952 1.00 86.19 113 TRP A CA 1
ATOM 888 C C . TRP A 1 113 ? 9.140 4.314 11.856 1.00 86.19 113 TRP A C 1
ATOM 890 O O . TRP A 1 113 ? 8.026 4.826 11.757 1.00 86.19 113 TRP A O 1
ATOM 900 N N . ARG A 1 114 ? 10.038 4.676 12.770 1.00 82.12 114 ARG A N 1
ATOM 901 C CA . ARG A 1 114 ? 9.897 5.863 13.602 1.00 82.12 114 ARG A CA 1
ATOM 902 C C . ARG A 1 114 ? 10.451 7.034 12.804 1.00 82.12 114 ARG A C 1
ATOM 904 O O . ARG A 1 114 ? 11.630 7.022 12.457 1.00 82.12 114 ARG A O 1
ATOM 911 N N . GLY A 1 115 ? 9.595 7.997 12.483 1.00 73.81 115 GLY A N 1
ATOM 912 C CA . GLY A 1 115 ? 10.050 9.252 11.898 1.00 73.81 115 GLY A CA 1
ATOM 913 C C . GLY A 1 115 ? 10.939 10.006 12.884 1.00 73.81 115 GLY A C 1
ATOM 914 O O . GLY A 1 115 ? 10.883 9.762 14.096 1.00 73.81 115 GLY A O 1
ATOM 915 N N . ASP A 1 116 ? 11.739 10.937 12.370 1.00 71.06 116 ASP A N 1
ATOM 916 C CA . ASP A 1 116 ? 12.476 11.857 13.227 1.00 71.06 116 ASP A CA 1
ATOM 917 C C . ASP A 1 116 ? 11.481 12.566 14.148 1.00 71.06 116 ASP A C 1
ATOM 919 O O . ASP A 1 116 ? 10.447 13.080 13.705 1.00 71.06 116 ASP A O 1
ATOM 923 N N . ALA A 1 117 ? 11.756 12.553 15.453 1.00 59.97 117 ALA A N 1
ATOM 924 C CA . ALA A 1 117 ? 10.974 13.347 16.380 1.00 59.97 117 ALA A CA 1
ATOM 925 C C . ALA A 1 117 ? 11.147 14.804 15.954 1.00 59.97 117 ALA A C 1
ATOM 927 O O . ALA A 1 117 ? 12.245 15.350 16.064 1.00 59.97 117 ALA A O 1
ATOM 928 N N . ILE A 1 118 ? 10.082 15.424 15.443 1.00 56.91 118 ILE A N 1
ATOM 929 C CA . ILE A 1 118 ? 10.111 16.859 15.197 1.00 56.91 118 ILE A CA 1
ATOM 930 C C . ILE A 1 118 ? 10.407 17.491 16.554 1.00 56.91 118 ILE A C 1
ATOM 932 O O . ILE A 1 118 ? 9.645 17.299 17.506 1.00 56.91 118 ILE A O 1
ATOM 936 N N . SER A 1 119 ? 11.541 18.180 16.668 1.00 57.78 119 SER A N 1
ATOM 937 C CA . SER A 1 119 ? 11.873 18.959 17.854 1.00 57.78 119 SER A CA 1
ATOM 938 C C . SER A 1 119 ? 10.680 19.865 18.134 1.00 57.78 119 SER A C 1
ATOM 940 O O . SER A 1 119 ? 10.367 20.726 17.312 1.00 57.78 119 SER A O 1
ATOM 942 N N . LEU A 1 120 ? 9.980 19.647 19.249 1.00 56.44 120 LEU A N 1
ATOM 943 C CA . LEU A 1 120 ? 8.806 20.433 19.622 1.00 56.44 120 LEU A CA 1
ATOM 944 C C . LEU A 1 120 ? 9.251 21.861 19.965 1.00 56.44 120 LEU A C 1
ATOM 946 O O . LEU A 1 120 ? 9.458 22.205 21.125 1.00 56.44 120 LEU A O 1
ATOM 950 N N . ASN A 1 121 ? 9.438 22.691 18.944 1.00 68.50 121 ASN A N 1
ATOM 951 C CA . ASN A 1 121 ? 9.507 24.136 19.086 1.00 68.50 121 ASN A CA 1
ATOM 952 C C . ASN A 1 121 ? 8.088 24.722 18.994 1.00 68.50 121 ASN A C 1
ATOM 954 O O . ASN A 1 121 ? 7.152 24.050 18.552 1.00 68.50 121 ASN A O 1
ATOM 958 N N . SER A 1 122 ? 7.919 25.970 19.436 1.00 65.00 122 SER A N 1
ATOM 959 C CA . SER A 1 122 ? 6.615 26.649 19.461 1.00 65.00 122 SER A CA 1
ATOM 960 C C . SER A 1 122 ? 5.906 26.599 18.104 1.00 65.00 122 SER A C 1
ATOM 962 O O . SER A 1 122 ? 4.741 26.223 18.044 1.00 65.00 122 SER A O 1
ATOM 964 N N . ALA A 1 123 ? 6.637 26.834 17.012 1.00 73.38 123 ALA A N 1
ATOM 965 C CA . ALA A 1 123 ? 6.100 26.782 15.651 1.00 73.38 123 ALA A CA 1
ATOM 966 C C . ALA A 1 123 ? 5.547 25.396 15.263 1.00 73.38 123 ALA A C 1
ATOM 968 O O . ALA A 1 123 ? 4.501 25.297 14.624 1.00 73.38 123 ALA A O 1
ATOM 969 N N . THR A 1 124 ? 6.214 24.316 15.676 1.00 69.88 124 THR A N 1
ATOM 970 C CA . THR A 1 124 ? 5.749 22.942 15.427 1.00 69.88 124 THR A CA 1
ATOM 971 C C . THR A 1 124 ? 4.489 22.637 16.229 1.00 69.88 124 THR A C 1
ATOM 973 O O . THR A 1 124 ? 3.547 22.049 15.706 1.00 69.88 124 THR A O 1
ATOM 976 N N . VAL A 1 125 ? 4.452 23.047 17.499 1.00 71.12 125 VAL A N 1
ATOM 977 C CA . VAL A 1 125 ? 3.283 22.848 18.367 1.00 7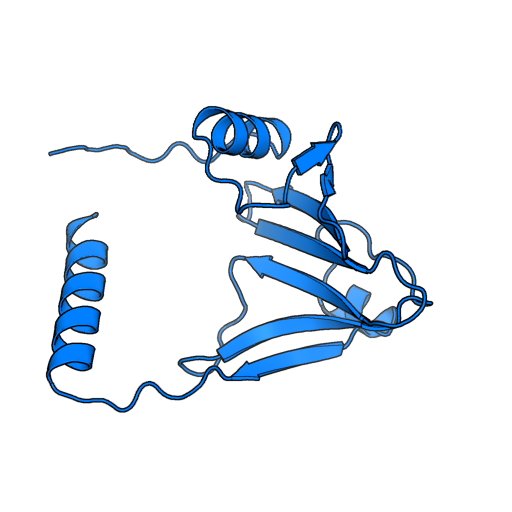1.12 125 VAL A CA 1
ATOM 978 C C . VAL A 1 125 ? 2.069 23.597 17.825 1.00 71.12 125 VAL A C 1
ATOM 980 O O . VAL A 1 125 ? 0.971 23.043 17.815 1.00 71.12 125 VAL A O 1
ATOM 983 N N . ASP A 1 126 ? 2.262 24.824 17.350 1.00 74.56 126 ASP A N 1
ATOM 984 C CA . ASP A 1 126 ? 1.185 25.631 16.783 1.00 74.56 126 ASP A CA 1
ATOM 985 C C . ASP A 1 126 ? 0.687 25.038 15.456 1.00 74.56 126 ASP A C 1
ATOM 987 O O . ASP A 1 126 ? -0.519 24.883 15.278 1.00 74.56 126 ASP A O 1
ATOM 991 N N . SER A 1 127 ? 1.587 24.547 14.596 1.00 72.56 127 SER A N 1
ATOM 992 C CA . SER A 1 127 ? 1.213 23.831 13.367 1.00 72.56 127 SER A CA 1
ATOM 993 C C . SER A 1 127 ? 0.439 22.532 13.643 1.00 72.56 127 SER A C 1
ATOM 995 O O . SER A 1 127 ? -0.579 22.264 13.004 1.00 72.56 127 SER A O 1
ATOM 997 N N . LEU A 1 128 ? 0.853 21.739 14.639 1.00 72.06 128 LEU A N 1
ATOM 998 C CA . LEU A 1 128 ? 0.138 20.521 15.041 1.00 72.06 128 LEU A CA 1
ATOM 999 C C . LEU A 1 128 ? -1.235 20.834 15.654 1.00 72.06 128 LEU A C 1
ATOM 1001 O O . LEU A 1 128 ? -2.193 20.087 15.442 1.00 72.06 128 LEU A O 1
ATOM 1005 N N . LYS A 1 129 ? -1.361 21.944 16.393 1.00 73.19 129 LYS A N 1
ATOM 1006 C CA . LYS A 1 129 ? -2.651 22.429 16.904 1.00 73.19 129 LYS A CA 1
ATOM 1007 C C . LYS A 1 129 ? -3.567 22.884 15.778 1.00 73.19 129 LYS A C 1
ATOM 1009 O O . LYS A 1 129 ? -4.744 22.544 15.818 1.00 73.19 129 LYS A O 1
ATOM 1014 N N . GLU A 1 130 ? -3.054 23.598 14.779 1.00 72.81 130 GLU A N 1
ATOM 1015 C CA . GLU A 1 130 ? -3.826 23.997 13.598 1.00 72.81 130 GLU A CA 1
ATOM 1016 C C . GLU A 1 130 ? -4.314 22.778 12.809 1.00 72.81 130 GLU A C 1
ATOM 1018 O O . GLU A 1 130 ? -5.494 22.701 12.471 1.00 72.81 130 GLU A O 1
ATOM 1023 N N . GLN A 1 131 ? -3.451 21.779 12.593 1.00 66.69 131 GLN A N 1
ATOM 1024 C CA . GLN A 1 131 ? -3.830 20.518 11.946 1.00 66.69 131 GLN A CA 1
ATOM 1025 C C . GLN A 1 131 ? -4.880 19.745 12.757 1.00 66.69 131 GLN A C 1
ATOM 1027 O O . GLN A 1 131 ? -5.863 19.262 12.198 1.00 66.69 131 GLN A O 1
ATOM 1032 N N . SER A 1 132 ? -4.712 19.659 14.078 1.00 67.06 132 SER A N 1
ATOM 1033 C CA . SER A 1 132 ? -5.679 19.019 14.977 1.00 67.06 132 SER A CA 1
ATOM 1034 C C . SER A 1 132 ? -7.027 19.750 14.983 1.00 67.06 132 SER A C 1
ATOM 1036 O O . SER A 1 132 ? -8.074 19.123 14.834 1.00 67.06 132 SER A O 1
ATOM 1038 N N . ALA A 1 133 ? -7.016 21.083 15.075 1.00 70.38 133 ALA A N 1
ATOM 1039 C CA . ALA A 1 133 ? -8.216 21.913 15.023 1.00 70.38 133 ALA A CA 1
ATOM 1040 C C . ALA A 1 133 ? -8.926 21.801 13.669 1.00 70.38 133 ALA A C 1
ATOM 1042 O O . ALA A 1 133 ? -10.151 21.713 13.629 1.00 70.38 133 ALA A O 1
ATOM 1043 N N . PHE A 1 134 ? -8.178 21.745 12.565 1.00 67.06 134 PHE A N 1
ATOM 1044 C CA . PHE A 1 134 ? -8.730 21.487 11.239 1.00 67.06 134 PHE A CA 1
ATOM 1045 C C . PHE A 1 134 ? -9.441 20.128 11.180 1.00 67.06 134 PHE A C 1
ATOM 1047 O O . PHE A 1 134 ? -10.576 20.054 10.721 1.00 67.06 134 PHE A O 1
ATOM 1054 N N . LEU A 1 135 ? -8.822 19.067 11.707 1.00 57.16 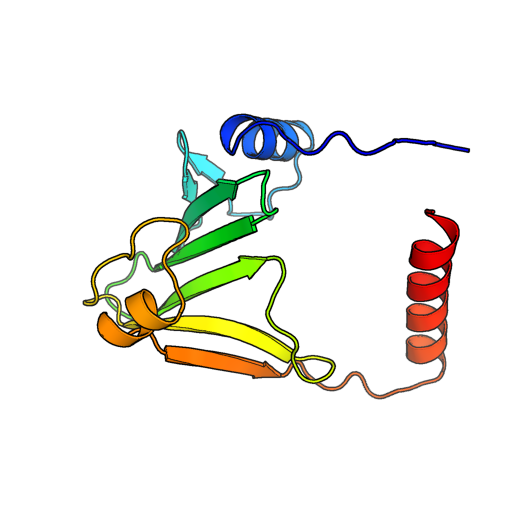135 LEU A N 1
ATOM 1055 C CA . LEU A 1 135 ? -9.414 17.725 11.729 1.00 57.16 135 LEU A CA 1
ATOM 1056 C C . LEU A 1 135 ? -10.644 17.623 12.646 1.00 57.16 135 LEU A C 1
ATOM 1058 O O . LEU A 1 135 ? -11.579 16.889 12.331 1.00 57.16 135 LEU A O 1
ATOM 1062 N N . LEU A 1 136 ? -10.664 18.355 13.763 1.00 63.91 136 LEU A N 1
ATOM 1063 C CA . LEU A 1 136 ? -11.798 18.393 14.692 1.00 63.91 136 LEU A CA 1
ATOM 1064 C C . LEU A 1 136 ? -12.978 19.211 14.151 1.00 63.91 136 LEU A C 1
ATOM 1066 O O . LEU A 1 136 ? -14.123 18.822 14.360 1.00 63.91 136 LEU A O 1
ATOM 1070 N N . ASN A 1 137 ? -12.702 20.303 13.435 1.00 53.78 137 ASN A N 1
ATOM 1071 C CA . ASN A 1 137 ? -13.716 21.189 12.854 1.00 53.78 137 ASN A CA 1
ATOM 1072 C C . ASN A 1 137 ? -14.198 20.743 11.460 1.00 53.78 137 ASN A C 1
ATOM 1074 O O . ASN A 1 137 ? -15.092 21.368 10.896 1.00 53.78 137 ASN A O 1
ATOM 1078 N N . ALA A 1 138 ? -13.605 19.688 10.892 1.00 50.59 138 ALA A N 1
ATOM 1079 C CA . ALA A 1 138 ? -14.041 19.054 9.646 1.00 50.59 138 ALA A CA 1
ATOM 1080 C C . ALA A 1 138 ? -15.108 17.952 9.855 1.00 50.59 138 ALA A C 1
ATOM 1082 O O . ALA A 1 138 ? -15.433 17.233 8.908 1.00 50.59 138 ALA A O 1
ATOM 1083 N N . ARG A 1 139 ? -15.634 17.804 11.080 1.00 42.94 139 ARG A N 1
ATOM 1084 C CA . ARG A 1 139 ? -16.824 16.999 11.408 1.00 42.94 139 ARG A CA 1
ATOM 1085 C C . ARG A 1 139 ? -18.087 17.847 11.352 1.00 42.94 139 ARG A C 1
ATOM 1087 O O . ARG A 1 139 ? -19.117 17.285 10.922 1.00 42.94 139 ARG A O 1
#

Sequence (139 aa):
MNTETGKLPGSVAEITRHLATARLLPPGIHYKTETIVSEQSTFQLAYRREPLSFEVLAIPRSDQGSQLLFRFPLPQSEPNTVLYFEALRDKAIPAALSTTEQLSASGWKIRHWRGDAISLNSATVDSLKEQSAFLLNAR

Secondary structure (DSSP, 8-state):
---------SSHHHHHHHHHHTT-PPTT-EEETTEEE-SSEEEEEEEETTTTEEEEEEEESSSSSEEEEEEESPPP--TTEEEEEEEETTSPPPPTT--HHHHHHTT-EEEEEEPP-----HHHHHHHHHHHHHHHHT-

Foldseek 3Di:
DDPPPPDDDPFLVRVVVVCVVVVVDDPQWDDDPSWIDHPFWIWHWDADVVVGKIKIWTAGPDLDDKIKIAMPPDDDDDPQKGKIKIDHNPFDDDDPPDDPVSCVVSVIDIDIDRDPDPPPDVVVVVVVVVVVVVVVVSD